Protein AF-A0A6G3TGK8-F1 (afdb_monomer_lite)

pLDDT: mean 77.93, std 16.05, range [46.62, 97.19]

Organism: NCBI:txid194673

Secondary structure (DSSP, 8-state):
-B-GGGT-BTTB-HHHHHHHHHHHHHHHTTSTTTS-HHHHHHHHHHHH---SS---B----PPPTTTTSTT--SPPPP---S-----TT---TT----------TT---S--

InterPro domains:
  IPR001932 PPM-type phosphatase-like domain [PF07228] (1-62)
  IPR036457 PPM-type phosphatase-like domain superfamily [G3DSA:3.60.40.10] (1-62)

Radius of gyration: 20.27 Å; chains: 1; bounding box: 54×37×56 Å

Foldseek 3Di:
DKDQLQQDDPVDDSVVSVVLLCVLLVVLVVVCVPDDPVRSVVSSCVSSVGDDDDMDDDDDDDDDPCQPHVPDPDDHPDDDPPDPDPPPPPDPVPDDDDPDPPDDPPDDDPPD

Structure (mmCIF, N/CA/C/O backbone):
data_AF-A0A6G3TGK8-F1
#
_entry.id   AF-A0A6G3TGK8-F1
#
loop_
_atom_site.group_PDB
_atom_site.id
_atom_site.type_symbol
_atom_site.label_atom_id
_atom_site.label_alt_id
_atom_site.label_comp_id
_atom_site.label_asym_id
_atom_site.label_entity_id
_atom_site.label_seq_id
_atom_site.pdbx_PDB_ins_code
_atom_site.Cartn_x
_atom_site.Cartn_y
_atom_site.Cartn_z
_atom_site.occupancy
_atom_site.B_iso_or_equiv
_atom_site.auth_seq_id
_atom_site.auth_comp_id
_atom_site.auth_asym_id
_atom_site.auth_atom_id
_atom_site.pdbx_PDB_model_num
ATOM 1 N N . LEU A 1 1 ? 4.468 -4.277 2.055 1.00 93.25 1 LEU A N 1
ATOM 2 C CA . LEU A 1 1 ? 4.581 -4.351 3.531 1.00 93.25 1 LEU A CA 1
ATOM 3 C C . LEU A 1 1 ? 3.868 -3.144 4.110 1.00 93.25 1 LEU A C 1
ATOM 5 O O . LEU A 1 1 ? 3.906 -2.100 3.472 1.00 93.25 1 LEU A O 1
ATOM 9 N N . TYR A 1 2 ? 3.200 -3.286 5.247 1.00 94.56 2 TYR A N 1
ATOM 10 C CA . TYR A 1 2 ? 2.458 -2.193 5.876 1.00 94.56 2 TYR A CA 1
ATOM 11 C C . TYR A 1 2 ? 2.408 -2.370 7.397 1.00 94.56 2 TYR A C 1
ATOM 13 O O . TYR A 1 2 ? 2.581 -3.494 7.873 1.00 94.56 2 TYR A O 1
ATOM 21 N N . THR A 1 3 ? 2.185 -1.279 8.130 1.00 94.50 3 THR A N 1
ATOM 22 C CA . THR A 1 3 ? 1.840 -1.313 9.563 1.00 94.50 3 THR A CA 1
ATOM 23 C C . THR A 1 3 ? 0.349 -1.585 9.758 1.00 94.50 3 THR A C 1
ATOM 25 O O . THR A 1 3 ? -0.468 -1.310 8.876 1.00 94.50 3 THR A O 1
ATOM 28 N N . ASP A 1 4 ? -0.007 -2.140 10.912 1.00 92.25 4 ASP A N 1
ATOM 29 C CA . ASP A 1 4 ? -1.382 -2.465 11.318 1.00 92.25 4 ASP A CA 1
ATOM 30 C C . ASP A 1 4 ? -2.350 -1.278 11.209 1.00 92.25 4 ASP A C 1
ATOM 32 O O . ASP A 1 4 ? -3.477 -1.469 10.751 1.00 92.25 4 ASP A O 1
ATOM 36 N N . GLY A 1 5 ? -1.891 -0.049 11.469 1.00 94.12 5 GLY A N 1
ATOM 37 C CA . GLY A 1 5 ? -2.673 1.181 11.290 1.00 94.12 5 GLY A CA 1
ATOM 38 C C . GLY A 1 5 ? -3.293 1.371 9.895 1.00 94.12 5 GLY A C 1
ATOM 39 O O . GLY A 1 5 ? -4.244 2.138 9.740 1.00 94.12 5 GLY A O 1
ATOM 40 N N . LEU A 1 6 ? -2.806 0.667 8.861 1.00 94.69 6 LEU A N 1
ATOM 41 C CA . LEU A 1 6 ? -3.406 0.696 7.522 1.00 94.69 6 LEU A CA 1
ATOM 42 C C . LEU A 1 6 ? -4.749 -0.051 7.446 1.00 94.69 6 LEU A C 1
ATOM 44 O O . LEU A 1 6 ? -5.603 0.305 6.631 1.00 94.69 6 LEU A O 1
ATOM 48 N N . VAL A 1 7 ? -4.924 -1.109 8.242 1.00 93.44 7 VAL A N 1
ATOM 49 C CA . VAL A 1 7 ? -6.082 -2.020 8.164 1.00 93.44 7 VAL A CA 1
ATOM 50 C C . VAL A 1 7 ? -6.907 -2.046 9.446 1.00 93.44 7 VAL A C 1
ATOM 52 O O . VAL A 1 7 ? -8.103 -2.332 9.390 1.00 93.44 7 VAL A O 1
ATOM 55 N N . GLU A 1 8 ? -6.303 -1.724 10.583 1.00 92.62 8 GLU A N 1
ATOM 56 C CA . GLU A 1 8 ? -6.971 -1.677 11.874 1.00 92.62 8 GLU A CA 1
ATOM 57 C C . GLU A 1 8 ? -7.543 -0.285 12.152 1.00 92.62 8 GLU A C 1
ATOM 59 O O . GLU A 1 8 ? -6.922 0.745 11.894 1.00 92.62 8 GLU A O 1
ATOM 64 N N . SER A 1 9 ? -8.754 -0.240 12.706 1.00 87.62 9 SER A N 1
ATOM 65 C CA . SER A 1 9 ? -9.279 0.969 13.334 1.00 87.62 9 SER A CA 1
ATOM 66 C C . SER A 1 9 ? -10.170 0.605 14.516 1.00 87.62 9 SER A C 1
ATOM 68 O O . SER A 1 9 ? -10.743 -0.482 14.570 1.00 87.62 9 SER A O 1
ATOM 70 N N . ARG A 1 10 ? -10.313 1.525 15.478 1.00 86.81 10 ARG A N 1
ATOM 71 C CA . ARG A 1 10 ? -11.072 1.277 16.721 1.00 86.81 10 ARG A CA 1
ATOM 72 C C . ARG A 1 10 ? -12.539 0.918 16.479 1.00 86.81 10 ARG A C 1
ATOM 74 O O . ARG A 1 10 ? -13.134 0.198 17.275 1.00 86.81 10 ARG A O 1
ATOM 81 N N . ASP A 1 11 ? -13.090 1.402 15.371 1.00 87.06 11 ASP A N 1
ATOM 82 C CA . ASP A 1 11 ? -14.513 1.303 15.051 1.00 87.06 11 ASP A CA 1
ATOM 83 C C . ASP A 1 11 ? -14.791 0.278 13.939 1.00 87.06 11 ASP A C 1
ATOM 85 O O . ASP A 1 11 ? -15.922 0.176 13.454 1.00 87.06 11 ASP A O 1
ATOM 89 N N . ARG A 1 12 ? -13.768 -0.455 13.475 1.00 83.75 12 ARG A N 1
ATOM 90 C CA . ARG A 1 12 ? -13.875 -1.337 12.310 1.00 83.75 12 ARG A CA 1
ATOM 91 C C . ARG A 1 12 ? -13.217 -2.697 12.556 1.00 83.75 12 ARG A C 1
ATOM 93 O O . ARG A 1 12 ? -12.053 -2.749 12.935 1.00 83.75 12 ARG A O 1
ATOM 100 N N . PRO A 1 13 ? -13.914 -3.807 12.250 1.00 90.56 13 PRO A N 1
ATOM 101 C CA . PRO A 1 13 ? -13.300 -5.130 12.258 1.00 90.56 13 PRO A CA 1
ATOM 102 C C . PRO A 1 13 ? -12.136 -5.233 11.265 1.00 90.56 13 PRO A C 1
ATOM 104 O O . PRO A 1 13 ? -12.243 -4.753 10.133 1.00 90.56 13 PRO A O 1
ATOM 107 N N . ILE A 1 14 ? -11.070 -5.931 11.662 1.00 92.00 14 ILE A N 1
ATOM 108 C CA . ILE A 1 14 ? -9.849 -6.107 10.859 1.00 92.00 14 ILE A CA 1
ATOM 109 C C . ILE A 1 14 ? -10.125 -6.687 9.463 1.00 92.00 14 ILE A C 1
ATOM 111 O O . ILE A 1 14 ? -9.558 -6.220 8.476 1.00 92.00 14 ILE A O 1
ATOM 115 N N . ASP A 1 15 ? -11.066 -7.627 9.349 1.00 95.06 15 ASP A N 1
ATOM 116 C CA . ASP A 1 15 ? -11.418 -8.272 8.077 1.00 95.06 15 ASP A CA 1
ATOM 117 C C . ASP A 1 15 ? -11.896 -7.260 7.031 1.00 95.06 15 ASP A C 1
ATOM 119 O O . ASP A 1 15 ? -11.557 -7.350 5.853 1.00 95.06 15 ASP A O 1
ATOM 123 N N . VAL A 1 16 ? -12.631 -6.235 7.473 1.00 93.88 16 VAL A N 1
ATOM 124 C CA . VAL A 1 16 ? -13.146 -5.176 6.601 1.00 93.88 16 VAL A CA 1
ATOM 125 C C . VAL A 1 16 ? -12.006 -4.292 6.085 1.00 93.88 16 VAL A C 1
ATOM 127 O O . VAL A 1 16 ? -12.033 -3.870 4.926 1.00 93.88 16 VAL A O 1
ATOM 130 N N . GLY A 1 17 ? -11.004 -4.007 6.922 1.00 93.62 17 GLY A N 1
ATOM 131 C CA .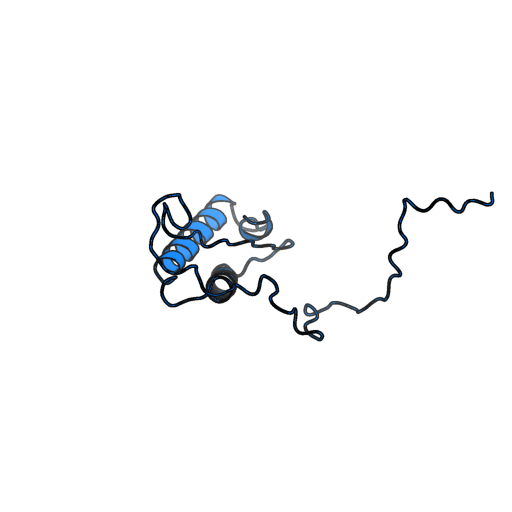 GLY A 1 17 ? -9.797 -3.282 6.514 1.00 93.62 17 GLY A CA 1
ATOM 132 C C . GLY A 1 17 ? -8.949 -4.083 5.527 1.00 93.62 17 GLY A C 1
ATOM 133 O O . GLY A 1 17 ? -8.546 -3.563 4.486 1.00 93.62 17 GLY A O 1
ATOM 134 N N . MET A 1 18 ? -8.767 -5.376 5.796 1.00 95.75 18 MET A N 1
ATOM 135 C CA . MET A 1 18 ? -8.049 -6.301 4.917 1.00 95.75 18 MET A CA 1
ATOM 136 C C . MET A 1 18 ? -8.737 -6.463 3.555 1.00 95.75 18 MET A C 1
ATOM 138 O O . MET A 1 18 ? -8.069 -6.442 2.517 1.00 95.75 18 MET A O 1
ATOM 142 N N . ASP A 1 19 ? -10.068 -6.570 3.529 1.00 96.38 19 ASP A N 1
ATOM 143 C CA . ASP A 1 19 ? -10.836 -6.656 2.286 1.00 96.38 19 ASP A CA 1
ATOM 144 C C . ASP A 1 19 ? -10.725 -5.374 1.449 1.00 96.38 19 ASP A C 1
ATOM 146 O O . ASP A 1 19 ? -10.559 -5.453 0.227 1.00 96.38 19 ASP A O 1
ATOM 150 N N . GLN A 1 20 ? -10.7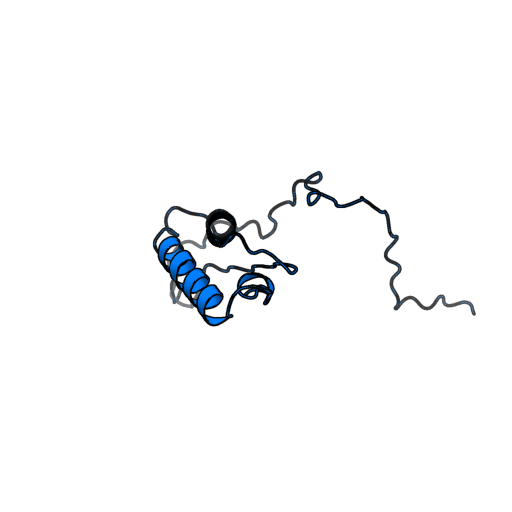54 -4.199 2.087 1.00 95.06 20 GLN A N 1
ATOM 151 C CA . GLN A 1 20 ? -10.551 -2.916 1.404 1.00 95.06 20 GLN A CA 1
ATOM 152 C C . GLN A 1 20 ? -9.143 -2.793 0.835 1.00 95.06 20 GLN A C 1
ATOM 154 O 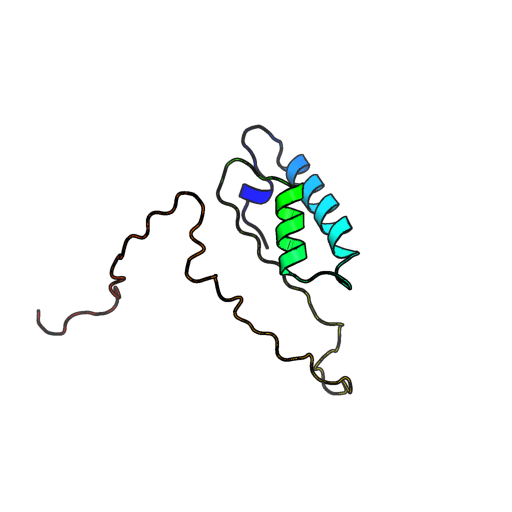O . GLN A 1 20 ? -8.994 -2.454 -0.343 1.00 95.06 20 GLN A O 1
ATOM 159 N N . LEU A 1 21 ? -8.123 -3.127 1.629 1.00 95.94 21 LEU A N 1
ATOM 160 C CA . LEU A 1 21 ? -6.739 -3.140 1.170 1.00 95.94 21 LEU A CA 1
ATOM 161 C C . LEU A 1 21 ? -6.582 -4.062 -0.043 1.00 95.94 21 LEU A C 1
ATOM 163 O O . LEU A 1 21 ? -6.094 -3.621 -1.084 1.00 95.94 21 LEU A O 1
ATOM 167 N N . ARG A 1 22 ? -7.061 -5.311 0.046 1.00 96.56 22 ARG A N 1
ATOM 168 C CA . ARG A 1 22 ? -7.004 -6.280 -1.061 1.00 96.56 22 ARG A CA 1
ATOM 169 C C . ARG A 1 22 ? -7.703 -5.747 -2.307 1.00 96.56 22 ARG A C 1
ATOM 171 O O . ARG A 1 22 ? -7.157 -5.842 -3.408 1.00 96.56 22 ARG A O 1
ATOM 178 N N . HIS A 1 23 ? -8.912 -5.214 -2.151 1.00 97.19 23 HIS A N 1
ATOM 179 C CA . HIS A 1 23 ? -9.706 -4.718 -3.267 1.00 97.19 23 HIS A CA 1
ATOM 180 C C . HIS A 1 23 ? -9.017 -3.540 -3.969 1.00 97.19 23 HIS A C 1
ATOM 182 O O . HIS A 1 23 ? -8.786 -3.591 -5.179 1.00 97.19 23 HIS A O 1
ATOM 188 N N . HIS A 1 24 ? -8.649 -2.496 -3.224 1.00 96.62 24 HIS A N 1
ATOM 189 C CA . HIS A 1 24 ? -8.046 -1.298 -3.801 1.00 96.62 24 HIS A CA 1
ATOM 190 C C . HIS A 1 24 ? -6.655 -1.572 -4.369 1.00 96.62 24 HIS A C 1
ATOM 192 O O . HIS A 1 24 ? -6.400 -1.190 -5.513 1.00 96.62 24 HIS A O 1
ATOM 198 N N . ALA A 1 25 ? -5.800 -2.304 -3.648 1.00 95.25 25 ALA A N 1
ATOM 199 C CA . ALA A 1 25 ? -4.485 -2.688 -4.151 1.00 95.25 25 ALA A CA 1
ATOM 200 C C . ALA A 1 25 ? -4.606 -3.522 -5.434 1.00 95.25 25 ALA A C 1
ATOM 202 O O . ALA A 1 25 ? -3.897 -3.256 -6.398 1.00 95.25 25 ALA A O 1
ATOM 203 N N . GLY A 1 26 ? -5.549 -4.469 -5.504 1.00 94.75 26 GLY A N 1
ATOM 204 C CA . GLY A 1 26 ? -5.774 -5.284 -6.700 1.00 94.75 26 GLY A CA 1
ATOM 205 C C . GLY A 1 26 ? -6.255 -4.482 -7.915 1.00 94.75 26 GLY A C 1
ATOM 206 O O . GLY A 1 26 ? -5.829 -4.747 -9.039 1.00 94.75 26 GLY A O 1
ATOM 207 N N . VAL A 1 27 ? -7.115 -3.480 -7.713 1.00 93.94 27 VAL A N 1
ATOM 208 C CA . VAL A 1 27 ? -7.555 -2.573 -8.789 1.00 93.94 27 VAL A CA 1
ATOM 209 C C . VAL A 1 27 ? -6.393 -1.714 -9.292 1.00 93.94 27 VAL A C 1
ATOM 211 O O . VAL A 1 27 ? -6.247 -1.521 -10.500 1.00 93.94 27 VAL A O 1
ATOM 214 N N . LEU A 1 28 ? -5.566 -1.206 -8.378 1.00 93.19 28 LEU A N 1
ATOM 215 C CA . LEU A 1 28 ? -4.423 -0.351 -8.699 1.00 93.19 28 LEU A CA 1
ATOM 216 C C . LEU A 1 28 ? -3.266 -1.122 -9.335 1.00 93.19 28 LEU A C 1
ATOM 218 O O . LEU A 1 28 ? -2.675 -0.654 -10.304 1.00 93.19 28 LEU A O 1
ATOM 222 N N . ALA A 1 29 ? -3.019 -2.350 -8.884 1.00 89.94 29 ALA A N 1
ATOM 223 C CA . ALA A 1 29 ? -1.998 -3.239 -9.429 1.00 89.94 29 ALA A CA 1
ATOM 224 C C . ALA A 1 29 ? -2.273 -3.663 -10.885 1.00 89.94 29 ALA A C 1
ATOM 226 O O . ALA A 1 29 ? -1.396 -4.188 -11.555 1.00 89.94 29 ALA A O 1
ATOM 227 N N . ARG A 1 30 ? -3.476 -3.427 -11.421 1.00 88.31 30 ARG A N 1
ATOM 228 C CA . ARG A 1 30 ? -3.768 -3.626 -12.854 1.00 88.31 30 ARG A CA 1
ATOM 229 C C . ARG A 1 30 ? -3.436 -2.405 -13.714 1.00 88.31 30 ARG A C 1
ATOM 231 O O . ARG A 1 30 ? -3.628 -2.448 -14.924 1.00 88.31 30 ARG A O 1
ATOM 238 N N . ARG A 1 31 ? -2.987 -1.306 -13.102 1.00 84.31 31 ARG A N 1
ATOM 239 C CA . ARG A 1 31 ? -2.677 -0.028 -13.764 1.00 84.31 31 ARG A CA 1
ATOM 240 C C . ARG A 1 31 ? -1.190 0.344 -13.693 1.00 84.31 31 ARG A C 1
ATOM 242 O O . ARG A 1 31 ? -0.825 1.417 -14.164 1.00 84.31 31 ARG A O 1
ATOM 249 N N . VAL A 1 32 ? -0.335 -0.530 -13.151 1.00 67.81 32 VAL A N 1
ATOM 250 C CA . VAL A 1 32 ? 1.097 -0.253 -12.890 1.00 67.81 32 VAL A CA 1
ATOM 251 C C . VAL A 1 32 ? 1.940 -0.031 -14.143 1.00 67.81 32 VAL A C 1
ATOM 253 O O . VAL A 1 32 ? 3.021 0.534 -14.030 1.00 67.81 32 VAL A O 1
ATOM 256 N N . ASP A 1 33 ? 1.457 -0.405 -15.330 1.00 72.25 33 ASP A N 1
ATOM 257 C CA . ASP A 1 33 ? 2.132 -0.068 -16.594 1.00 72.25 33 ASP A CA 1
ATOM 258 C C . ASP A 1 33 ? 2.076 1.436 -16.898 1.00 72.25 33 ASP A C 1
ATOM 260 O O . ASP A 1 33 ? 2.868 1.948 -17.684 1.00 72.25 33 ASP A O 1
ATOM 264 N N . ARG A 1 34 ? 1.130 2.160 -16.285 1.00 72.62 34 ARG A N 1
ATOM 265 C CA . ARG A 1 34 ? 0.971 3.612 -16.450 1.00 72.62 34 ARG A CA 1
ATOM 266 C C . ARG A 1 34 ? 1.420 4.410 -15.236 1.00 72.62 34 ARG A C 1
ATOM 268 O O . ARG A 1 34 ? 1.585 5.617 -15.366 1.00 72.62 34 ARG A O 1
ATOM 275 N N . TRP A 1 35 ? 1.543 3.773 -14.077 1.00 80.69 35 TRP A N 1
ATOM 276 C CA . TRP A 1 35 ? 1.723 4.441 -12.790 1.00 80.69 35 TRP A CA 1
ATOM 277 C C . TRP A 1 35 ? 3.058 4.067 -12.155 1.00 80.69 35 TRP A C 1
ATOM 279 O O . TRP A 1 35 ? 3.512 2.921 -12.250 1.00 80.69 35 TRP A O 1
ATOM 289 N N . SER A 1 36 ? 3.692 5.046 -11.513 1.00 87.06 36 SER A N 1
ATOM 290 C CA . SER A 1 36 ? 4.865 4.799 -10.681 1.00 87.06 36 SER A CA 1
ATOM 291 C C . SER A 1 36 ? 4.472 4.070 -9.388 1.00 87.06 36 SER A C 1
ATOM 293 O O . SER A 1 36 ? 3.291 3.925 -9.060 1.00 87.06 36 SER A O 1
ATOM 295 N N . VAL A 1 37 ? 5.471 3.571 -8.652 1.00 89.94 37 VAL A N 1
ATOM 296 C CA . VAL A 1 37 ? 5.238 2.992 -7.318 1.00 89.94 37 VAL A CA 1
ATOM 297 C C . VAL A 1 37 ? 4.714 4.061 -6.353 1.00 89.94 37 VAL A C 1
ATOM 299 O O . VAL A 1 37 ? 3.843 3.756 -5.543 1.00 89.94 37 VAL A O 1
ATOM 302 N N . ASP A 1 38 ? 5.164 5.307 -6.498 1.00 89.12 38 ASP A N 1
ATOM 303 C CA . ASP A 1 38 ? 4.704 6.428 -5.676 1.00 89.12 38 ASP A CA 1
ATOM 304 C C . ASP A 1 38 ? 3.229 6.747 -5.949 1.00 89.12 38 ASP A C 1
ATOM 306 O O . ASP A 1 38 ? 2.436 6.787 -5.011 1.00 89.12 38 ASP A O 1
ATOM 310 N N . ASP A 1 39 ? 2.817 6.828 -7.222 1.00 91.06 39 ASP A N 1
ATOM 311 C CA . ASP A 1 39 ? 1.404 7.032 -7.593 1.00 91.06 39 ASP A CA 1
ATOM 312 C C . ASP A 1 39 ? 0.504 5.911 -7.049 1.00 91.06 39 ASP A C 1
ATOM 314 O O . ASP A 1 39 ? -0.634 6.140 -6.634 1.00 91.06 39 ASP A O 1
ATOM 318 N N . PHE A 1 40 ? 1.007 4.670 -7.058 1.00 93.00 40 PHE A N 1
ATOM 319 C CA . PHE A 1 40 ? 0.301 3.533 -6.477 1.00 93.00 40 PHE A CA 1
ATOM 320 C C . PHE A 1 40 ? 0.107 3.710 -4.967 1.00 93.00 40 PHE A C 1
ATOM 322 O O . PHE A 1 40 ? -0.998 3.475 -4.474 1.00 93.00 40 PHE A O 1
ATOM 329 N N . CYS A 1 41 ? 1.155 4.106 -4.241 1.00 94.31 41 CYS A N 1
ATOM 330 C CA . CYS A 1 41 ? 1.098 4.329 -2.798 1.00 94.31 41 CYS A CA 1
ATOM 331 C C . CYS A 1 41 ? 0.139 5.469 -2.445 1.00 94.31 41 CYS A C 1
ATOM 333 O O . CYS A 1 41 ? -0.743 5.273 -1.606 1.00 94.31 41 CYS A O 1
ATOM 335 N N . ASP A 1 42 ? 0.269 6.614 -3.115 1.00 93.56 42 ASP A N 1
ATOM 336 C CA . ASP A 1 42 ? -0.561 7.796 -2.876 1.00 93.56 42 ASP A CA 1
ATOM 337 C C . ASP A 1 42 ? -2.043 7.487 -3.114 1.00 93.56 42 ASP A C 1
ATOM 339 O O . ASP A 1 42 ? -2.889 7.740 -2.253 1.00 93.56 42 ASP A O 1
ATOM 343 N N . GLU A 1 43 ? -2.371 6.856 -4.242 1.00 95.06 43 GLU A N 1
ATOM 344 C CA . GLU A 1 43 ? -3.757 6.521 -4.561 1.00 95.06 43 GLU A CA 1
ATOM 345 C C . GLU A 1 43 ? -4.313 5.417 -3.645 1.00 95.06 43 GLU A C 1
ATOM 347 O O . GLU A 1 43 ? -5.495 5.437 -3.291 1.00 95.06 43 GLU A O 1
ATOM 352 N N . LEU A 1 44 ? -3.491 4.442 -3.237 1.00 95.31 44 LEU A N 1
ATOM 353 C CA . LEU A 1 44 ? -3.924 3.401 -2.305 1.00 95.31 44 LEU A CA 1
ATOM 354 C C . LEU A 1 44 ? -4.280 4.002 -0.941 1.00 95.31 44 LEU A C 1
ATOM 356 O O . LEU A 1 44 ? -5.349 3.701 -0.402 1.00 95.31 44 LEU A O 1
ATOM 360 N N . LEU A 1 45 ? -3.422 4.878 -0.413 1.00 95.19 45 LEU A N 1
ATOM 361 C CA . LEU A 1 45 ? -3.659 5.576 0.850 1.00 95.19 45 LEU A CA 1
ATOM 362 C C . LEU A 1 45 ? -4.868 6.511 0.757 1.00 95.19 45 LEU A C 1
ATOM 364 O O . LEU A 1 45 ? -5.690 6.524 1.674 1.00 95.19 45 LEU A O 1
ATOM 368 N N . ALA A 1 46 ? -5.037 7.223 -0.361 1.00 95.06 46 ALA A N 1
ATOM 369 C CA . ALA A 1 46 ? -6.191 8.090 -0.587 1.00 95.06 46 ALA A CA 1
ATOM 370 C C . ALA A 1 46 ? -7.521 7.315 -0.596 1.00 95.06 46 ALA A C 1
ATOM 372 O O . ALA A 1 46 ? -8.523 7.802 -0.071 1.00 95.06 46 ALA A O 1
ATOM 373 N N . ARG A 1 47 ? -7.543 6.099 -1.161 1.00 94.75 47 ARG A N 1
ATOM 374 C CA . ARG A 1 47 ? -8.750 5.254 -1.220 1.00 94.75 47 ARG A CA 1
ATOM 375 C C . ARG A 1 47 ? -9.096 4.589 0.102 1.00 94.75 47 ARG A C 1
ATOM 377 O O . ARG A 1 47 ? -10.274 4.517 0.440 1.00 94.75 47 ARG A O 1
ATOM 384 N N . ILE A 1 48 ? -8.094 4.080 0.817 1.00 93.31 48 ILE A N 1
ATOM 385 C CA . ILE A 1 48 ? -8.307 3.433 2.119 1.00 93.31 48 ILE A CA 1
ATOM 386 C C . ILE A 1 48 ? -8.650 4.484 3.179 1.00 93.31 48 ILE A C 1
ATOM 388 O O . ILE A 1 48 ? -9.505 4.23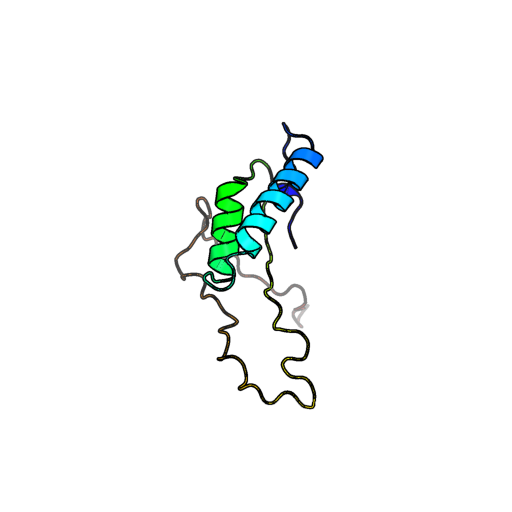5 4.027 1.00 93.31 48 ILE A O 1
ATOM 392 N N . ALA A 1 49 ? -8.013 5.659 3.106 1.00 92.00 49 ALA A N 1
ATOM 393 C CA . ALA A 1 49 ? -8.147 6.752 4.065 1.00 92.00 49 ALA A CA 1
ATOM 394 C C . ALA A 1 49 ? -8.070 6.256 5.527 1.00 92.00 49 ALA A C 1
ATOM 396 O O . ALA A 1 49 ? -9.029 6.449 6.287 1.00 92.00 49 ALA A O 1
ATOM 397 N N . PRO A 1 50 ? -6.969 5.574 5.909 1.00 86.38 50 PRO A N 1
ATOM 398 C CA . PRO A 1 50 ? -6.828 4.972 7.230 1.00 86.38 50 PRO A CA 1
ATOM 399 C C . PRO A 1 50 ? -6.954 6.028 8.333 1.00 86.38 50 PRO A C 1
ATOM 401 O O . PRO A 1 50 ? -6.562 7.186 8.169 1.00 86.38 50 PRO A O 1
ATOM 404 N N . ARG A 1 51 ? -7.555 5.633 9.458 1.00 79.00 51 ARG A N 1
ATOM 405 C CA . ARG A 1 51 ? -7.785 6.502 10.616 1.00 79.00 51 ARG A CA 1
ATOM 406 C C . ARG A 1 51 ? -7.467 5.735 11.886 1.00 79.00 51 ARG A C 1
ATOM 408 O O . ARG A 1 51 ? -8.047 4.675 12.105 1.00 79.00 51 ARG A O 1
ATOM 415 N N . GLY A 1 52 ? -6.642 6.316 12.748 1.00 78.31 52 GLY A N 1
ATOM 416 C CA . GLY A 1 52 ? -6.378 5.768 14.073 1.00 78.31 52 GLY A CA 1
ATOM 417 C C . GLY A 1 52 ? -4.912 5.864 14.447 1.00 78.31 52 GLY A C 1
ATOM 418 O O . GLY A 1 52 ? -4.549 6.777 15.182 1.00 78.31 52 GLY A O 1
ATOM 419 N N . ASP A 1 53 ? -4.129 4.907 13.957 1.00 85.19 53 ASP A N 1
ATOM 420 C CA . ASP A 1 53 ? -2.724 4.704 14.318 1.00 85.19 53 ASP A CA 1
ATOM 421 C C . ASP A 1 53 ? -1.762 5.141 13.201 1.00 85.19 53 ASP A C 1
ATOM 423 O O . ASP A 1 53 ? -2.194 5.513 12.105 1.00 85.19 53 ASP A O 1
ATOM 427 N N . ASP A 1 54 ? -0.461 5.085 13.478 1.00 92.25 54 ASP A N 1
ATOM 428 C CA . ASP A 1 54 ? 0.588 5.425 12.525 1.00 92.25 54 ASP A CA 1
ATOM 429 C C . ASP A 1 54 ? 0.615 4.455 11.331 1.00 92.25 54 ASP A C 1
ATOM 431 O O . ASP A 1 54 ? 0.673 3.225 11.447 1.00 92.25 54 ASP A O 1
ATOM 435 N N . VAL A 1 55 ? 0.610 5.034 10.130 1.00 93.81 55 VAL A N 1
ATOM 436 C CA . VAL A 1 55 ? 0.576 4.289 8.870 1.00 93.81 55 VAL A CA 1
ATOM 437 C C . VAL A 1 55 ? 1.911 4.410 8.156 1.00 93.81 55 VAL A C 1
ATOM 439 O O . VAL A 1 55 ? 2.314 5.498 7.748 1.00 93.81 55 VAL A O 1
ATOM 442 N N . ALA A 1 56 ? 2.546 3.269 7.909 1.00 93.25 56 ALA A N 1
ATOM 443 C CA . ALA A 1 56 ? 3.645 3.146 6.966 1.00 93.25 56 ALA A CA 1
ATOM 444 C C . ALA A 1 56 ? 3.308 2.094 5.905 1.00 93.25 56 ALA A C 1
ATOM 446 O O . ALA A 1 56 ? 2.819 1.005 6.213 1.00 93.25 56 ALA A O 1
ATOM 447 N N . LEU A 1 57 ? 3.597 2.416 4.643 1.00 94.62 57 LEU A N 1
ATOM 448 C CA . LEU A 1 57 ? 3.417 1.536 3.493 1.00 94.62 57 LEU A CA 1
ATOM 449 C C . LEU A 1 57 ? 4.727 1.468 2.710 1.00 94.62 57 LEU A C 1
ATOM 451 O O . LEU A 1 57 ? 5.266 2.488 2.294 1.00 94.62 57 LEU A O 1
ATOM 455 N N . LEU A 1 58 ? 5.204 0.250 2.471 1.00 94.69 58 LEU A N 1
ATOM 456 C CA . LEU A 1 58 ? 6.334 -0.028 1.593 1.00 94.69 58 LEU A CA 1
ATOM 457 C C . LEU A 1 58 ? 5.868 -0.913 0.436 1.00 94.69 58 LEU A C 1
ATOM 459 O O . LEU A 1 58 ? 5.469 -2.070 0.640 1.00 94.69 58 LEU A O 1
ATOM 463 N N . ALA A 1 59 ? 5.947 -0.371 -0.778 1.00 92.38 59 ALA A N 1
ATOM 464 C CA . ALA A 1 59 ? 5.619 -1.059 -2.018 1.00 92.38 59 ALA A CA 1
ATOM 465 C C . ALA A 1 59 ? 6.878 -1.282 -2.863 1.00 92.38 59 ALA A C 1
ATOM 467 O O . ALA A 1 59 ? 7.745 -0.418 -2.953 1.00 92.38 59 ALA A O 1
ATOM 468 N N . LEU A 1 60 ? 6.965 -2.454 -3.494 1.00 90.25 60 LEU A N 1
ATOM 469 C CA . LEU A 1 60 ? 8.029 -2.798 -4.434 1.00 90.25 60 LEU A CA 1
ATOM 470 C C . LEU A 1 60 ? 7.397 -3.318 -5.723 1.00 90.25 60 LEU A C 1
ATOM 472 O O . LEU A 1 60 ? 6.522 -4.186 -5.676 1.00 90.25 60 LEU A O 1
ATOM 476 N N . ARG A 1 61 ? 7.865 -2.822 -6.871 1.00 87.31 61 ARG A N 1
ATOM 477 C CA . ARG A 1 61 ? 7.542 -3.393 -8.182 1.00 87.31 61 ARG A CA 1
ATOM 478 C C . ARG A 1 61 ? 8.700 -4.274 -8.619 1.00 87.31 61 ARG A C 1
ATOM 480 O O . ARG A 1 61 ? 9.775 -3.771 -8.932 1.00 87.31 61 ARG A O 1
ATOM 487 N N . LEU A 1 62 ? 8.468 -5.581 -8.624 1.00 83.94 62 LEU A N 1
ATOM 488 C CA . LEU A 1 62 ? 9.461 -6.530 -9.103 1.00 83.94 62 LEU A CA 1
ATOM 489 C C . LEU A 1 62 ? 9.5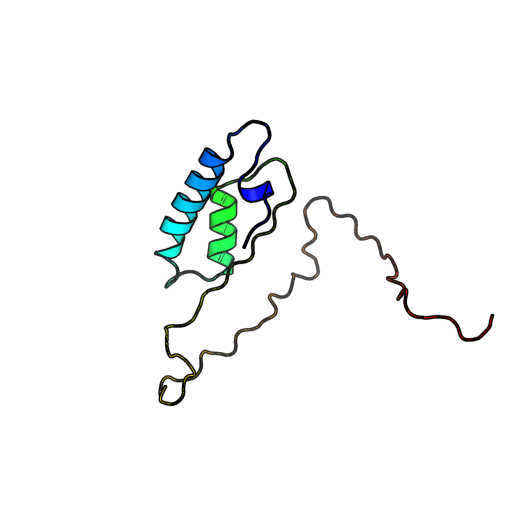34 -6.475 -10.635 1.00 83.94 62 LEU A C 1
ATOM 491 O O . LEU A 1 62 ? 8.495 -6.318 -11.285 1.00 83.94 62 LEU A O 1
ATOM 495 N N . PRO A 1 63 ? 10.737 -6.597 -11.214 1.00 77.75 63 PRO A N 1
ATOM 496 C CA . PRO A 1 63 ? 10.877 -6.769 -12.650 1.00 77.75 63 PRO A CA 1
ATOM 497 C C . PRO A 1 63 ? 10.275 -8.106 -13.107 1.00 77.75 63 PRO A C 1
ATOM 499 O O . PRO A 1 63 ? 9.962 -8.982 -12.293 1.00 77.75 63 PRO A O 1
ATOM 502 N N . ALA A 1 64 ? 10.128 -8.269 -14.424 1.00 79.88 64 ALA A N 1
ATOM 503 C CA . ALA A 1 64 ? 9.740 -9.548 -15.004 1.00 79.88 64 ALA A CA 1
ATOM 504 C C . ALA A 1 64 ? 10.698 -10.662 -14.551 1.00 79.88 64 ALA A C 1
ATOM 506 O O . ALA A 1 64 ? 11.904 -10.456 -14.395 1.00 79.88 64 ALA A O 1
ATOM 507 N N . ALA A 1 65 ? 10.149 -11.854 -14.320 1.00 77.31 65 ALA A N 1
ATOM 508 C CA . ALA A 1 65 ? 10.941 -12.997 -13.892 1.00 77.31 65 ALA A CA 1
ATOM 509 C C . ALA A 1 65 ? 12.034 -13.308 -14.929 1.00 77.31 65 ALA A C 1
ATOM 511 O O . ALA A 1 65 ? 11.735 -13.472 -16.109 1.00 77.31 65 ALA A O 1
ATOM 512 N N . GLY A 1 66 ? 13.288 -13.397 -14.477 1.00 72.94 66 GLY A N 1
ATOM 513 C CA . GLY A 1 66 ? 14.452 -13.633 -15.338 1.00 72.94 66 GLY A CA 1
ATOM 514 C C . GLY A 1 66 ? 15.206 -12.370 -15.760 1.00 72.94 66 GLY A C 1
ATOM 515 O O . GLY A 1 66 ? 16.317 -12.503 -16.265 1.00 72.94 66 GLY A O 1
ATOM 516 N N . MET A 1 67 ? 14.671 -11.173 -15.491 1.00 72.62 67 MET A N 1
ATOM 517 C CA . MET A 1 67 ? 15.387 -9.924 -15.756 1.00 72.62 67 MET A CA 1
ATOM 518 C C . MET A 1 67 ? 16.676 -9.853 -14.915 1.00 72.62 67 MET A C 1
ATOM 520 O 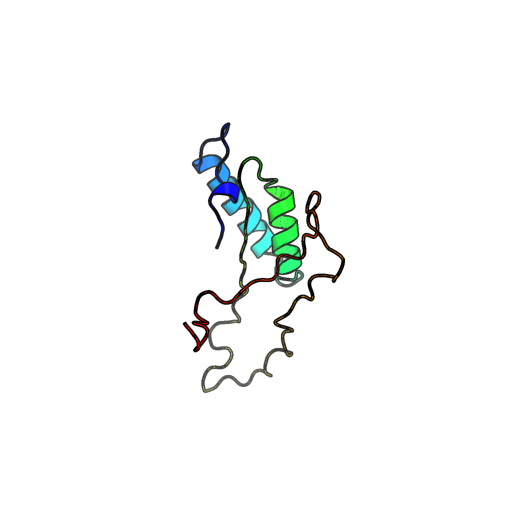O . MET A 1 67 ? 16.637 -10.019 -13.692 1.00 72.62 67 MET A O 1
ATOM 524 N N . GLY A 1 68 ? 17.819 -9.640 -15.567 1.00 70.44 68 GLY A N 1
ATOM 525 C CA . GLY A 1 68 ? 19.160 -9.634 -14.973 1.00 70.44 68 GLY A CA 1
ATOM 526 C C . GLY A 1 68 ? 19.787 -11.015 -14.727 1.00 70.44 68 GLY A C 1
ATOM 527 O O . GLY A 1 68 ? 20.885 -11.089 -14.173 1.00 70.44 68 GLY A O 1
ATOM 528 N N . ALA A 1 69 ? 19.129 -12.114 -15.114 1.00 79.19 69 ALA A N 1
ATOM 529 C CA . ALA A 1 69 ? 19.690 -13.462 -15.001 1.00 79.19 69 ALA A CA 1
ATOM 530 C C . ALA A 1 69 ? 20.696 -13.771 -16.136 1.00 79.19 69 ALA A C 1
ATOM 532 O O . ALA A 1 69 ? 20.647 -13.143 -17.195 1.00 79.19 69 ALA A O 1
ATOM 533 N N . PRO A 1 70 ? 21.596 -14.766 -15.975 1.00 74.88 70 PRO A N 1
ATOM 534 C CA . PRO A 1 70 ? 22.469 -15.208 -17.062 1.00 74.88 70 PRO A CA 1
ATOM 535 C C . PRO A 1 70 ? 21.646 -15.652 -18.282 1.00 74.88 70 PRO A C 1
ATOM 537 O O . PRO A 1 70 ? 20.919 -16.641 -18.212 1.00 74.88 70 PRO A O 1
ATOM 540 N N . GLY A 1 71 ? 21.762 -14.919 -19.394 1.00 78.19 71 GLY A N 1
ATOM 541 C CA . GLY A 1 71 ? 20.985 -15.147 -20.620 1.00 78.19 71 GLY A CA 1
ATOM 542 C C . GLY A 1 71 ? 19.895 -14.108 -20.894 1.00 78.19 71 GLY A C 1
ATOM 543 O O . GLY A 1 71 ? 19.293 -14.158 -21.963 1.00 78.19 71 GLY A O 1
ATOM 544 N N . ASP A 1 72 ? 19.668 -13.158 -19.984 1.00 76.75 72 ASP A N 1
ATOM 545 C CA . ASP A 1 72 ? 18.858 -11.978 -20.274 1.00 76.75 72 ASP A CA 1
ATOM 546 C C . ASP A 1 72 ? 19.596 -11.048 -21.252 1.00 76.75 72 ASP A C 1
ATOM 548 O O . ASP A 1 72 ? 20.745 -10.660 -21.022 1.00 76.75 72 ASP A O 1
ATOM 552 N N . THR A 1 73 ? 18.944 -10.732 -22.371 1.00 77.31 73 THR A N 1
ATOM 553 C CA . THR A 1 73 ? 19.459 -9.828 -23.409 1.00 77.31 73 THR A CA 1
ATOM 554 C C . THR A 1 73 ? 18.720 -8.493 -23.442 1.00 77.31 73 THR A C 1
ATOM 556 O O . THR A 1 73 ? 19.005 -7.676 -24.320 1.00 77.31 73 THR A O 1
ATOM 559 N N . GLU A 1 74 ? 17.745 -8.267 -22.553 1.00 73.44 74 GLU A N 1
ATOM 560 C CA . GLU A 1 74 ? 17.093 -6.966 -22.464 1.00 73.44 74 GLU A CA 1
ATOM 561 C C . GLU A 1 74 ? 18.080 -5.894 -21.968 1.00 73.44 74 GLU A C 1
ATOM 563 O O . GLU A 1 74 ? 18.966 -6.171 -21.152 1.00 73.44 74 GLU A O 1
ATOM 568 N N . PRO A 1 75 ? 17.970 -4.649 -22.469 1.00 69.75 75 PRO A N 1
ATOM 569 C CA . PRO A 1 75 ? 18.742 -3.540 -21.932 1.00 69.75 75 PRO A CA 1
ATOM 570 C C . PRO A 1 75 ? 18.468 -3.398 -20.428 1.00 69.75 75 PRO A C 1
ATOM 572 O O . PRO A 1 75 ? 17.306 -3.499 -20.023 1.00 69.75 75 PRO A O 1
ATOM 575 N N . PRO A 1 76 ? 19.492 -3.127 -19.596 1.00 66.06 76 PRO A N 1
ATOM 576 C CA . PRO A 1 76 ? 19.278 -2.928 -18.170 1.00 66.06 76 PRO A CA 1
ATOM 577 C C . PRO A 1 76 ? 18.243 -1.815 -17.953 1.00 66.06 76 PRO A C 1
ATOM 579 O O . PRO A 1 76 ? 18.230 -0.840 -18.719 1.00 66.06 76 PRO A O 1
ATOM 582 N N . PRO A 1 77 ? 17.378 -1.933 -16.927 1.00 63.16 77 PRO A N 1
ATOM 583 C CA . PRO A 1 77 ? 16.417 -0.885 -16.632 1.00 63.16 77 PRO A CA 1
ATOM 584 C C . PRO A 1 77 ? 17.153 0.450 -16.444 1.00 63.16 77 PRO A C 1
ATOM 586 O O . PRO A 1 77 ? 18.286 0.462 -15.945 1.00 63.16 77 PRO A O 1
ATOM 589 N N . PRO A 1 78 ? 16.536 1.580 -16.842 1.00 63.66 78 PRO A N 1
ATOM 590 C CA . PRO A 1 78 ? 17.130 2.890 -16.620 1.00 63.66 78 PRO A CA 1
ATOM 591 C C . PRO A 1 78 ? 17.476 3.050 -15.134 1.00 63.66 78 PRO A C 1
ATOM 593 O O . PRO A 1 78 ? 16.756 2.505 -14.289 1.00 63.66 78 PRO A O 1
ATOM 596 N N . PRO A 1 79 ? 18.566 3.770 -14.806 1.00 62.41 79 PRO A N 1
ATOM 597 C CA . PRO A 1 79 ? 19.007 3.937 -13.430 1.00 62.41 79 PRO A CA 1
ATOM 598 C C . PRO A 1 79 ? 17.842 4.452 -12.591 1.00 62.41 79 PRO A C 1
ATOM 600 O O . PRO A 1 79 ? 17.307 5.534 -12.832 1.00 62.41 79 PRO A O 1
ATOM 603 N N . GLN A 1 80 ? 17.415 3.632 -11.636 1.00 58.38 80 GLN A N 1
ATOM 604 C CA . GLN A 1 80 ? 16.389 4.022 -10.689 1.00 58.38 80 GLN A CA 1
ATOM 605 C C . GLN A 1 80 ? 17.062 4.899 -9.644 1.00 58.38 80 GLN A C 1
ATOM 607 O O . GLN A 1 80 ? 17.968 4.451 -8.940 1.00 58.38 80 GLN A O 1
ATOM 612 N N . SER A 1 81 ? 16.629 6.153 -9.546 1.00 58.12 81 SER A N 1
ATOM 613 C CA . SER A 1 81 ? 16.993 7.008 -8.424 1.00 58.12 81 SER A CA 1
ATOM 614 C C . SER A 1 81 ? 16.411 6.379 -7.159 1.00 58.12 81 SER A C 1
ATOM 616 O O . SER A 1 81 ? 15.234 6.545 -6.863 1.00 58.12 81 SER A O 1
ATOM 618 N N . GLY A 1 82 ? 17.229 5.628 -6.414 1.00 49.72 82 GLY A N 1
ATOM 619 C CA . GLY A 1 82 ? 16.846 5.016 -5.131 1.00 49.72 82 GLY A CA 1
ATOM 620 C C . GLY A 1 82 ? 16.550 6.036 -4.025 1.00 49.72 82 GLY A C 1
ATOM 621 O O . GLY A 1 82 ? 16.254 5.668 -2.894 1.00 49.72 82 GLY A O 1
ATOM 622 N N . GLN A 1 83 ? 16.647 7.320 -4.355 1.00 50.62 83 GLN A N 1
ATOM 623 C CA . GLN A 1 83 ? 16.277 8.448 -3.531 1.00 50.62 83 GLN A CA 1
ATOM 624 C C . GLN A 1 83 ? 15.147 9.176 -4.252 1.00 50.62 83 GLN A C 1
ATOM 626 O O . GLN A 1 83 ? 15.370 9.859 -5.251 1.00 50.62 83 GLN A O 1
ATOM 631 N N . SER A 1 84 ? 13.932 9.044 -3.724 1.00 51.91 84 SER A N 1
ATOM 632 C CA . SER A 1 84 ? 13.009 10.165 -3.804 1.00 51.91 84 SER A CA 1
ATOM 633 C C . SER A 1 84 ? 13.593 11.210 -2.865 1.00 51.91 84 SER A C 1
ATOM 635 O O . SER A 1 84 ? 13.652 10.967 -1.658 1.00 51.91 84 SER A O 1
ATOM 637 N N . GLU A 1 85 ? 14.091 12.331 -3.392 1.00 49.41 85 GLU A N 1
ATOM 638 C CA . GLU A 1 85 ? 14.419 13.455 -2.522 1.00 49.41 85 GLU A CA 1
ATOM 639 C C . GLU A 1 85 ? 13.141 13.785 -1.755 1.00 49.41 85 GLU A C 1
ATOM 641 O O . GLU A 1 85 ? 12.133 14.208 -2.330 1.00 49.41 85 GLU A O 1
ATOM 646 N N . ALA A 1 86 ? 13.147 13.532 -0.446 1.00 48.41 86 ALA A N 1
ATOM 647 C CA . ALA A 1 86 ? 12.196 14.186 0.420 1.00 48.41 86 ALA A CA 1
ATOM 648 C C . ALA A 1 86 ? 12.401 15.671 0.142 1.00 48.41 86 ALA A C 1
ATOM 650 O O . ALA A 1 86 ? 13.475 16.194 0.437 1.00 48.41 86 ALA A O 1
ATOM 651 N N . THR A 1 87 ? 11.428 16.310 -0.521 1.00 54.19 87 THR A N 1
ATOM 652 C CA . THR A 1 87 ? 11.450 17.763 -0.742 1.00 54.19 87 THR A CA 1
ATOM 653 C C . THR A 1 87 ? 11.945 18.386 0.560 1.00 54.19 87 THR A C 1
ATOM 655 O O . THR A 1 87 ? 11.336 18.092 1.593 1.00 54.19 87 THR A O 1
ATOM 658 N N . PRO A 1 88 ? 13.049 19.149 0.567 1.00 54.81 88 PRO A N 1
ATOM 659 C CA . PRO A 1 88 ? 13.730 19.507 1.809 1.00 54.81 88 PRO A CA 1
ATOM 660 C C . PRO A 1 88 ? 12.811 20.230 2.806 1.00 54.81 88 PRO A C 1
ATOM 662 O O . PRO A 1 88 ? 13.031 20.137 4.010 1.00 54.81 88 PRO A O 1
ATOM 665 N N . ASP A 1 89 ? 11.723 20.836 2.320 1.00 59.97 89 ASP A N 1
ATOM 666 C CA . ASP A 1 89 ? 10.688 21.515 3.106 1.00 59.97 89 ASP A CA 1
ATOM 667 C C . ASP A 1 89 ? 9.379 20.728 3.313 1.00 59.97 89 ASP A C 1
ATOM 669 O O . ASP A 1 89 ? 8.424 21.252 3.890 1.00 59.97 89 ASP A O 1
ATOM 673 N N . ARG A 1 90 ? 9.292 19.459 2.893 1.00 55.84 90 ARG A N 1
ATOM 674 C CA . ARG A 1 90 ? 8.115 18.612 3.139 1.00 55.84 90 ARG A CA 1
ATOM 675 C C . ARG A 1 90 ? 8.169 18.055 4.558 1.00 55.84 90 ARG A C 1
ATOM 677 O O . ARG A 1 90 ? 8.575 16.923 4.794 1.00 55.84 90 ARG A O 1
ATOM 684 N N . ALA A 1 91 ? 7.746 18.876 5.507 1.00 58.69 91 ALA A N 1
ATOM 685 C CA . ALA A 1 91 ? 7.400 18.430 6.848 1.00 58.69 91 ALA A CA 1
ATOM 686 C C . ALA A 1 91 ? 6.014 17.755 6.821 1.00 58.69 91 ALA A C 1
ATOM 688 O O . ALA A 1 91 ? 5.123 18.182 6.078 1.00 58.69 91 ALA A O 1
ATOM 689 N N . ALA A 1 92 ? 5.813 16.703 7.617 1.00 54.06 92 ALA A N 1
ATOM 690 C CA . ALA A 1 92 ? 4.473 16.162 7.822 1.00 54.06 92 ALA A CA 1
ATOM 691 C C . ALA A 1 92 ? 3.595 17.250 8.477 1.00 54.06 92 ALA A C 1
ATOM 693 O O . ALA A 1 92 ? 4.087 17.973 9.349 1.00 54.06 92 ALA A O 1
ATOM 694 N N . PRO A 1 93 ? 2.316 17.414 8.097 1.00 49.59 93 PRO A N 1
ATOM 695 C CA . PRO A 1 93 ? 1.438 18.383 8.748 1.00 49.59 93 PRO A CA 1
ATOM 696 C C . PRO A 1 93 ? 1.429 18.171 10.274 1.00 49.59 93 PRO A C 1
ATOM 698 O O . PRO A 1 93 ? 0.993 17.128 10.748 1.00 49.59 93 PRO A O 1
ATOM 701 N N . GLY A 1 94 ? 1.941 19.146 11.035 1.00 60.22 94 GLY A N 1
ATOM 702 C CA . GLY A 1 94 ? 2.062 19.077 12.500 1.00 60.22 94 GLY A CA 1
ATOM 703 C C . GLY A 1 94 ? 3.461 18.758 13.050 1.00 60.22 94 GLY A C 1
ATOM 704 O O . GLY A 1 94 ? 3.644 18.810 14.264 1.00 60.22 94 GLY A O 1
ATOM 705 N N . SER A 1 95 ? 4.464 18.482 12.209 1.00 59.81 95 SER A N 1
ATOM 706 C CA . SER A 1 95 ? 5.836 18.273 12.688 1.00 59.81 95 SER A CA 1
ATOM 707 C C . SER A 1 95 ? 6.506 19.596 13.075 1.00 59.81 95 SER A C 1
ATOM 709 O O . SER A 1 95 ? 6.628 20.498 12.242 1.00 59.81 95 SER A O 1
ATOM 711 N N . LEU A 1 96 ? 7.000 19.695 14.309 1.00 59.06 96 LEU A N 1
ATOM 712 C CA . LEU A 1 96 ? 7.944 20.737 14.713 1.00 59.06 96 LEU A CA 1
ATOM 713 C C . LEU A 1 96 ? 9.358 20.278 14.326 1.00 59.06 96 LEU A C 1
ATOM 715 O O . LEU A 1 96 ? 9.786 19.193 14.713 1.00 59.06 96 LEU A O 1
ATOM 719 N N . ARG A 1 97 ? 10.092 21.089 13.554 1.00 56.06 97 ARG A N 1
ATOM 720 C CA . ARG A 1 97 ? 11.536 20.891 13.353 1.00 56.06 97 ARG A CA 1
ATOM 721 C C . ARG A 1 97 ? 12.217 21.121 14.701 1.00 56.06 97 ARG A C 1
ATOM 723 O O . ARG A 1 97 ? 12.256 22.254 15.170 1.00 56.06 97 ARG A O 1
ATOM 730 N N . GLN A 1 98 ? 12.734 20.067 15.318 1.00 55.28 98 GLN A N 1
ATOM 731 C CA . GLN A 1 98 ? 13.573 20.182 16.503 1.00 55.28 98 GLN A CA 1
ATOM 732 C C . GLN A 1 98 ? 14.939 19.598 16.155 1.00 55.28 98 GLN A C 1
ATOM 734 O O . GLN A 1 98 ? 15.050 18.411 15.859 1.00 55.28 98 GLN A O 1
ATOM 739 N N . GLU A 1 99 ? 15.960 20.454 16.126 1.00 57.34 99 GLU A N 1
ATOM 740 C CA . GLU A 1 99 ? 17.364 20.060 15.997 1.00 57.34 99 GLU A CA 1
ATOM 741 C C . GLU A 1 99 ? 17.786 19.271 17.244 1.00 57.34 99 GLU A C 1
ATOM 743 O O . GLU A 1 99 ? 18.405 19.799 18.164 1.00 57.34 99 GLU A O 1
ATOM 748 N N . ALA A 1 100 ? 17.396 18.002 17.328 1.00 53.44 100 ALA A N 1
ATOM 749 C CA . ALA A 1 100 ? 17.992 17.090 18.285 1.00 53.44 100 ALA A CA 1
ATOM 750 C C . ALA A 1 100 ? 19.323 16.624 17.692 1.00 53.44 100 ALA A C 1
ATOM 752 O O . ALA A 1 100 ? 19.346 15.855 16.731 1.00 53.44 100 ALA A O 1
ATOM 753 N N . GLU A 1 101 ? 20.429 17.120 18.243 1.00 59.72 101 GLU A N 1
ATOM 754 C CA . GLU A 1 101 ? 21.754 16.544 18.027 1.00 59.72 101 GLU A CA 1
ATOM 755 C C . GLU A 1 101 ? 21.682 15.049 18.383 1.00 59.72 101 GLU A C 1
ATOM 757 O O . GLU A 1 101 ? 21.553 14.672 19.550 1.00 59.72 101 GLU A O 1
ATOM 762 N N . VAL A 1 102 ? 21.686 14.185 17.365 1.00 61.06 102 VAL A N 1
ATOM 763 C CA . VAL A 1 102 ? 21.724 12.733 17.550 1.00 61.06 102 VAL A CA 1
ATOM 764 C C . VAL A 1 102 ? 23.138 12.382 17.996 1.00 61.06 102 VAL A C 1
ATOM 766 O O . VAL A 1 102 ? 24.037 12.237 17.170 1.00 61.06 102 VAL A O 1
ATOM 769 N N . ARG A 1 103 ? 23.355 12.288 19.310 1.00 61.16 103 ARG A N 1
ATOM 770 C CA . ARG A 1 103 ? 24.615 11.769 19.850 1.00 61.16 103 ARG A CA 1
ATOM 771 C C . ARG A 1 103 ? 24.688 10.266 19.637 1.00 61.16 103 ARG A C 1
ATOM 773 O O . ARG A 1 103 ? 23.745 9.544 19.956 1.00 61.16 103 ARG A O 1
ATOM 780 N N . ASP A 1 104 ? 25.823 9.816 19.115 1.00 65.81 104 ASP A N 1
ATOM 781 C CA . ASP A 1 104 ? 26.137 8.401 18.971 1.00 65.81 104 ASP A CA 1
ATOM 782 C C . ASP A 1 104 ? 26.296 7.767 20.368 1.00 65.81 104 ASP A C 1
ATOM 784 O O . ASP A 1 104 ? 27.223 8.130 21.098 1.00 65.81 104 ASP A O 1
ATOM 788 N N . PRO A 1 105 ? 25.420 6.828 20.772 1.00 61.75 105 PRO A N 1
ATOM 789 C CA . PRO A 1 105 ? 25.486 6.202 22.090 1.00 61.75 105 PRO A CA 1
ATOM 790 C C . PRO A 1 105 ? 26.677 5.244 22.244 1.00 61.75 105 PRO A C 1
ATOM 792 O O . PRO A 1 105 ? 26.888 4.719 23.335 1.00 61.75 105 PRO A O 1
ATOM 795 N N . THR A 1 106 ? 27.439 4.983 21.175 1.00 68.00 106 THR A N 1
ATOM 796 C CA . THR A 1 106 ? 28.625 4.116 21.205 1.00 68.00 106 THR A CA 1
ATOM 797 C C . THR A 1 106 ? 29.945 4.868 21.363 1.00 68.00 106 THR A C 1
ATOM 799 O O . THR A 1 106 ? 30.982 4.230 21.549 1.00 68.00 106 THR A O 1
ATOM 802 N N . HIS A 1 107 ? 29.928 6.205 21.369 1.00 60.00 107 HIS A N 1
ATOM 803 C CA . HIS A 1 107 ? 31.120 6.993 21.665 1.00 60.00 107 HIS A CA 1
ATOM 804 C C . HIS A 1 107 ? 31.331 7.086 23.184 1.00 60.00 107 HIS A C 1
ATOM 806 O O . HIS A 1 107 ? 30.735 7.919 23.863 1.00 60.00 107 HIS A O 1
ATOM 812 N N . VAL A 1 108 ? 32.190 6.222 23.727 1.00 63.41 108 VAL A N 1
ATOM 813 C CA . VAL A 1 108 ? 32.807 6.448 25.041 1.00 63.41 108 VAL A CA 1
ATOM 814 C C . VAL A 1 108 ? 33.931 7.465 24.866 1.00 63.41 108 VAL A C 1
ATOM 816 O O . VAL A 1 108 ? 34.867 7.228 24.102 1.00 63.41 108 VAL A O 1
ATOM 819 N N . ASP A 1 109 ? 33.816 8.615 25.533 1.00 60.59 109 ASP A N 1
ATOM 820 C CA . ASP A 1 109 ? 34.911 9.583 25.612 1.00 60.59 109 ASP A CA 1
ATOM 821 C C . ASP A 1 109 ? 36.121 8.906 26.284 1.00 60.59 109 ASP A C 1
ATOM 823 O O . ASP A 1 109 ? 35.954 8.289 27.337 1.00 60.59 109 ASP A O 1
ATOM 827 N N . PRO A 1 110 ? 37.333 8.965 25.706 1.00 56.75 110 PRO A N 1
ATOM 828 C CA . PRO A 1 110 ? 38.486 8.245 26.241 1.00 56.75 110 PRO A CA 1
ATOM 829 C C . PRO A 1 110 ? 39.124 8.891 27.485 1.00 56.75 110 PRO A C 1
ATOM 831 O O . PRO A 1 110 ? 40.195 8.444 27.889 1.00 56.75 110 PRO A O 1
ATOM 834 N N . GLU A 1 111 ? 38.499 9.895 28.111 1.00 56.12 111 GLU A N 1
ATOM 835 C CA . GLU A 1 111 ? 38.988 10.507 29.355 1.00 56.12 111 GLU A CA 1
ATOM 836 C C . GLU A 1 111 ? 37.890 10.613 30.432 1.00 56.12 111 GLU A C 1
ATOM 838 O O . GLU A 1 111 ? 37.379 11.696 30.712 1.00 56.12 111 GLU A O 1
ATOM 843 N N . GLU A 1 112 ? 37.557 9.481 31.060 1.00 46.62 112 GLU A N 1
ATOM 844 C CA . GLU A 1 112 ? 37.067 9.399 32.451 1.00 46.62 112 GLU A CA 1
ATOM 845 C C . GLU A 1 112 ? 37.645 8.160 33.155 1.00 46.62 112 GLU A C 1
ATOM 847 O O . GLU A 1 112 ? 37.595 7.052 32.568 1.00 46.62 112 GLU A O 1
#

Sequence (112 aa):
LYTDGLVESRDRPIDVGMDQLRHHAGVLARRVDRWSVDDFCDELLARIAPRGDDVALLALRLPAAGMGAPGDTEPPPPPQSGQSEATPDRAAPGSLRQEAEVRDPTHVDPEE